Protein AF-A0A1V2QEW1-F1 (afdb_monomer_lite)

Secondary structure (DSSP, 8-state):
---------HHHHHHHHHHHHHHHHHHHHHHHTS-S--TT-STTHHHHHHHHHHHHHHHHHHHHHHHHHHHHHHHHHHHHHHHHHHHHHHHHHHHS--

pLDDT: mean 76.89, std 16.62, range [36.38, 94.75]

Radius of gyration: 23.14 Å; chains: 1; bounding box: 54×23×68 Å

Sequence (98 aa):
MTGNGFSVDPGSLGYWAERIRTARDDVDEALAAVPVTVDSGGPVDRKLERVLAGLVTEGGLVADHLHAVQANVDAAVRDYLDVDDHHARHLWTIGDDR

Structure (mmCIF, N/CA/C/O backbone):
data_AF-A0A1V2QEW1-F1
#
_entry.id   AF-A0A1V2QEW1-F1
#
loop_
_atom_site.group_PDB
_atom_site.id
_atom_site.type_symbol
_atom_site.label_atom_id
_atom_site.label_alt_id
_atom_site.label_comp_id
_atom_site.label_asym_id
_atom_site.label_entity_id
_atom_site.label_seq_id
_atom_site.pdbx_PDB_ins_code
_atom_site.Cartn_x
_atom_site.Cartn_y
_atom_site.Cartn_z
_atom_site.occupancy
_atom_site.B_iso_or_equiv
_atom_site.auth_seq_id
_atom_site.auth_comp_id
_atom_site.auth_asym_id
_atom_site.auth_atom_id
_atom_site.pdbx_PDB_model_num
ATOM 1 N N . MET A 1 1 ? 4.218 14.543 -35.110 1.00 36.38 1 MET A N 1
ATOM 2 C CA . MET A 1 1 ? 5.365 14.155 -34.263 1.00 36.38 1 MET A CA 1
ATOM 3 C C . MET A 1 1 ? 5.049 14.570 -32.840 1.00 36.38 1 MET A C 1
ATOM 5 O O . MET A 1 1 ? 5.161 15.744 -32.531 1.00 36.38 1 MET A O 1
ATOM 9 N N . THR A 1 2 ? 4.583 13.650 -32.002 1.00 41.19 2 THR A N 1
ATOM 10 C CA . THR A 1 2 ? 4.373 13.907 -30.568 1.00 41.19 2 THR A CA 1
ATOM 11 C C . THR A 1 2 ? 4.967 12.743 -29.793 1.00 41.19 2 THR A C 1
ATOM 13 O O . THR A 1 2 ? 4.255 11.891 -29.276 1.00 41.19 2 THR A O 1
ATOM 16 N N . GLY A 1 3 ? 6.294 12.672 -29.793 1.00 37.97 3 GLY A N 1
ATOM 17 C CA . GLY A 1 3 ? 7.032 11.928 -28.786 1.00 37.97 3 GLY A CA 1
ATOM 18 C C . GLY A 1 3 ? 7.541 12.948 -27.785 1.00 37.97 3 GLY A C 1
ATOM 19 O O . GLY A 1 3 ? 8.599 13.529 -28.003 1.00 37.97 3 GLY A O 1
ATOM 20 N N . ASN A 1 4 ? 6.777 13.211 -26.724 1.00 39.12 4 ASN A N 1
ATOM 21 C CA . ASN A 1 4 ? 7.372 13.780 -25.522 1.00 39.12 4 ASN A CA 1
ATOM 22 C C . ASN A 1 4 ? 8.307 12.692 -24.998 1.00 39.12 4 ASN A C 1
ATOM 24 O O . ASN A 1 4 ? 7.848 11.740 -24.373 1.00 39.12 4 ASN A O 1
ATOM 28 N N . GLY A 1 5 ? 9.586 12.783 -25.360 1.00 39.22 5 GLY A N 1
ATOM 29 C CA . GLY A 1 5 ? 10.632 11.899 -24.871 1.00 39.22 5 GLY A CA 1
ATOM 30 C C . GLY A 1 5 ? 10.771 12.095 -23.371 1.00 39.22 5 GLY A C 1
ATOM 31 O O . GLY A 1 5 ? 11.559 12.918 -22.916 1.00 39.22 5 GLY A O 1
ATOM 32 N N . PHE A 1 6 ? 9.960 11.374 -22.605 1.00 44.16 6 PHE A N 1
ATOM 33 C CA . PHE A 1 6 ? 10.160 11.203 -21.181 1.00 44.16 6 PHE A CA 1
ATOM 34 C C . PHE A 1 6 ? 11.372 10.272 -21.059 1.00 44.16 6 PHE A C 1
ATOM 36 O O . PHE A 1 6 ? 11.243 9.053 -21.106 1.00 44.16 6 PHE A O 1
ATOM 43 N N . SER A 1 7 ? 12.572 10.860 -21.061 1.00 51.59 7 SER A N 1
ATOM 44 C CA . SER A 1 7 ? 13.823 10.132 -20.850 1.00 5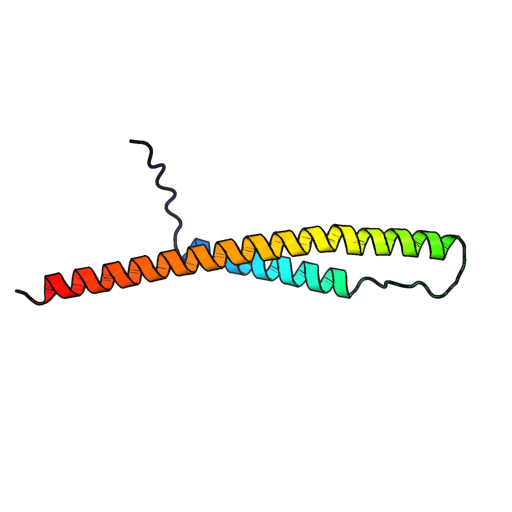1.59 7 SER A CA 1
ATOM 45 C C . SER A 1 7 ? 13.842 9.676 -19.400 1.00 51.59 7 SER A C 1
ATOM 47 O O . SER A 1 7 ? 14.273 10.422 -18.521 1.00 51.59 7 SER A O 1
ATOM 49 N N . VAL A 1 8 ? 13.309 8.487 -19.133 1.00 56.25 8 VAL A N 1
ATOM 50 C CA . VAL A 1 8 ? 13.435 7.880 -17.813 1.00 56.25 8 VAL A CA 1
ATOM 51 C C . VAL A 1 8 ? 14.829 7.295 -17.729 1.00 56.25 8 VAL A C 1
ATOM 53 O O . VAL A 1 8 ? 15.153 6.347 -18.435 1.00 56.25 8 VAL A O 1
ATOM 56 N N . ASP A 1 9 ? 15.676 7.914 -16.915 1.00 63.50 9 ASP A N 1
ATOM 57 C CA . ASP A 1 9 ? 16.997 7.373 -16.633 1.00 63.50 9 ASP A CA 1
ATOM 58 C C . ASP A 1 9 ? 16.835 6.027 -15.896 1.00 63.50 9 ASP A C 1
ATOM 60 O O . ASP A 1 9 ? 16.063 5.964 -14.931 1.00 63.50 9 ASP A O 1
ATOM 64 N N . PRO A 1 10 ? 17.512 4.943 -16.303 1.00 59.34 10 PRO A N 1
ATOM 65 C CA . PRO A 1 10 ? 17.364 3.636 -15.659 1.00 59.34 10 PRO A CA 1
ATOM 66 C C . PRO A 1 10 ? 17.737 3.640 -14.167 1.00 59.34 10 PRO A C 1
ATOM 68 O O . PRO A 1 10 ? 17.118 2.922 -13.378 1.00 59.34 10 PRO A O 1
ATOM 71 N N . GLY A 1 11 ? 18.662 4.509 -13.740 1.00 63.28 11 GLY A N 1
ATOM 72 C CA . GLY A 1 11 ? 18.947 4.736 -12.321 1.00 63.28 11 GLY A CA 1
ATOM 73 C C . GLY A 1 11 ? 17.758 5.350 -11.577 1.00 63.28 11 GLY A C 1
ATOM 74 O O . GLY A 1 11 ? 17.481 4.987 -10.433 1.00 63.28 11 GLY A O 1
ATOM 75 N N . SER A 1 12 ? 16.991 6.218 -12.242 1.00 73.50 12 SER A N 1
ATOM 76 C CA . SER A 1 12 ? 15.756 6.782 -11.688 1.00 73.50 12 SER A CA 1
ATOM 77 C C . SER A 1 12 ? 14.619 5.756 -11.589 1.00 73.50 12 SER A C 1
ATOM 79 O O . SER A 1 12 ? 13.910 5.755 -10.584 1.00 73.50 12 SER A O 1
ATOM 81 N N . LEU A 1 13 ? 14.474 4.837 -12.554 1.00 74.56 13 LEU A N 1
ATOM 82 C CA . LEU A 1 13 ? 13.482 3.751 -12.479 1.00 74.56 13 LEU A CA 1
ATOM 83 C C . LEU A 1 13 ? 13.771 2.797 -11.321 1.00 74.56 13 LEU A C 1
ATOM 85 O O . LEU A 1 13 ? 12.866 2.489 -10.549 1.00 74.56 13 LEU A O 1
ATOM 89 N N . GLY A 1 14 ? 15.030 2.377 -11.165 1.00 77.44 14 GLY A N 1
ATOM 90 C CA . GLY A 1 14 ? 15.447 1.534 -10.044 1.00 77.44 14 GLY A CA 1
ATOM 91 C C . GLY A 1 14 ? 15.212 2.210 -8.690 1.00 77.44 14 GLY A C 1
ATOM 92 O O . GLY A 1 14 ? 14.682 1.586 -7.772 1.00 77.44 14 GLY A O 1
ATOM 93 N N . TYR A 1 15 ? 15.527 3.505 -8.585 1.00 82.31 15 TYR A N 1
ATOM 94 C CA . TYR A 1 15 ? 15.262 4.303 -7.386 1.00 82.31 15 TYR A CA 1
ATOM 95 C C . TYR A 1 15 ? 13.767 4.373 -7.041 1.00 82.31 15 TYR A C 1
ATOM 97 O O . TYR A 1 15 ? 13.386 4.161 -5.890 1.00 82.31 15 TYR A O 1
ATOM 105 N N . TRP A 1 16 ? 12.907 4.659 -8.022 1.00 80.62 16 TRP A N 1
ATOM 106 C CA . TRP A 1 16 ? 11.463 4.727 -7.791 1.00 80.62 16 TRP A CA 1
ATOM 107 C C . TRP A 1 16 ? 10.862 3.358 -7.470 1.00 80.62 16 TRP A C 1
ATOM 109 O O . TRP A 1 16 ? 10.021 3.281 -6.578 1.00 80.62 16 TRP A O 1
ATOM 119 N N . ALA A 1 17 ? 11.328 2.290 -8.123 1.00 85.56 17 ALA A N 1
ATOM 120 C CA . ALA A 1 17 ? 10.916 0.924 -7.816 1.00 85.56 17 ALA A CA 1
ATOM 121 C C . ALA A 1 17 ? 11.238 0.555 -6.365 1.00 85.56 17 ALA A C 1
ATOM 123 O O . ALA A 1 17 ? 10.384 0.037 -5.656 1.00 85.56 17 ALA A O 1
ATOM 124 N N . GLU A 1 18 ? 12.444 0.877 -5.896 1.00 88.31 18 GLU A N 1
ATOM 125 C CA . GLU A 1 18 ? 12.826 0.607 -4.511 1.00 88.31 18 GLU A CA 1
ATOM 126 C C . GLU A 1 18 ? 11.987 1.411 -3.517 1.00 88.31 18 GLU A C 1
ATOM 128 O O . GLU A 1 18 ? 11.489 0.867 -2.537 1.00 88.31 18 GLU A O 1
ATOM 133 N N . ARG A 1 19 ? 11.734 2.691 -3.806 1.00 89.00 19 ARG A N 1
ATOM 134 C CA . ARG A 1 19 ? 10.875 3.517 -2.951 1.00 89.00 19 ARG A CA 1
ATOM 135 C C . ARG A 1 19 ? 9.448 2.996 -2.842 1.00 89.00 19 ARG A C 1
ATOM 137 O O . ARG A 1 19 ? 8.853 3.114 -1.774 1.00 89.00 19 ARG A O 1
ATOM 144 N N . ILE A 1 20 ? 8.893 2.474 -3.934 1.00 88.19 20 ILE A N 1
ATOM 145 C CA . ILE A 1 20 ? 7.544 1.902 -3.942 1.00 88.19 20 ILE A CA 1
ATOM 146 C C . ILE A 1 20 ? 7.524 0.595 -3.140 1.00 88.19 20 ILE A C 1
ATOM 148 O O . ILE A 1 20 ? 6.594 0.411 -2.356 1.00 88.19 20 ILE A O 1
ATOM 152 N N . ARG A 1 21 ? 8.565 -0.249 -3.234 1.00 88.75 21 ARG A N 1
ATOM 153 C CA . ARG A 1 21 ? 8.708 -1.438 -2.369 1.00 88.75 21 ARG A CA 1
ATOM 154 C C . ARG A 1 21 ? 8.755 -1.075 -0.896 1.00 88.75 21 ARG A C 1
ATOM 156 O O . ARG A 1 21 ? 7.964 -1.619 -0.140 1.00 88.75 21 ARG A O 1
ATOM 163 N N . THR A 1 22 ? 9.611 -0.131 -0.500 1.00 93.12 22 THR A N 1
ATOM 164 C CA . THR A 1 22 ? 9.696 0.292 0.906 1.00 93.12 22 THR A CA 1
ATOM 165 C C . THR A 1 22 ? 8.344 0.791 1.410 1.00 93.12 22 THR A C 1
ATOM 167 O O . THR A 1 22 ? 7.869 0.334 2.438 1.00 93.12 22 THR A O 1
ATOM 170 N N . ALA A 1 23 ? 7.674 1.667 0.653 1.00 88.56 23 ALA A N 1
ATOM 171 C CA . ALA A 1 23 ? 6.369 2.190 1.054 1.00 88.56 23 ALA A CA 1
ATOM 172 C C . ALA A 1 23 ? 5.293 1.095 1.170 1.00 88.56 23 ALA A C 1
ATOM 174 O O . ALA A 1 23 ? 4.427 1.172 2.036 1.00 88.56 23 ALA A O 1
ATOM 175 N N . ARG A 1 24 ? 5.332 0.087 0.294 1.00 92.00 24 ARG A N 1
ATOM 176 C CA . ARG A 1 24 ? 4.442 -1.076 0.348 1.00 92.00 24 ARG A CA 1
ATOM 177 C C . ARG A 1 24 ? 4.705 -1.921 1.590 1.00 92.00 24 ARG A C 1
ATOM 179 O O . ARG A 1 24 ? 3.759 -2.249 2.294 1.00 92.00 24 ARG A O 1
ATOM 186 N N . ASP A 1 25 ? 5.967 -2.237 1.857 1.00 92.88 25 ASP A N 1
ATOM 187 C CA . ASP A 1 25 ? 6.361 -3.055 3.003 1.00 92.88 25 ASP A CA 1
ATOM 188 C C . ASP A 1 25 ? 6.022 -2.345 4.327 1.00 92.88 25 ASP A C 1
ATOM 190 O O . ASP A 1 25 ? 5.472 -2.977 5.226 1.00 92.88 25 ASP A O 1
ATOM 194 N N . ASP A 1 26 ? 6.224 -1.024 4.408 1.00 93.50 26 ASP A N 1
ATOM 195 C CA . ASP A 1 26 ? 5.824 -0.205 5.562 1.00 93.50 26 ASP A CA 1
ATOM 196 C C . ASP A 1 26 ? 4.300 -0.244 5.798 1.00 93.50 26 ASP A C 1
ATOM 198 O O . ASP A 1 26 ? 3.837 -0.295 6.941 1.00 93.50 26 ASP A O 1
ATOM 202 N N . VAL A 1 27 ? 3.495 -0.213 4.727 1.00 92.19 27 VAL A N 1
ATOM 203 C CA . VAL A 1 27 ? 2.027 -0.313 4.818 1.00 92.19 27 VAL A CA 1
ATOM 204 C C . VAL A 1 27 ? 1.599 -1.716 5.245 1.00 92.19 27 VAL A C 1
ATOM 206 O O . VAL A 1 27 ? 0.754 -1.840 6.133 1.00 92.19 27 VAL A O 1
ATOM 209 N N . ASP A 1 28 ? 2.189 -2.761 4.665 1.00 92.12 28 ASP A N 1
ATOM 210 C CA . ASP A 1 28 ? 1.899 -4.152 5.026 1.00 92.12 28 ASP A CA 1
ATOM 211 C C . ASP A 1 28 ? 2.254 -4.421 6.503 1.00 92.12 28 ASP A C 1
ATOM 213 O O . ASP A 1 28 ? 1.459 -5.020 7.236 1.00 92.12 28 ASP A O 1
ATOM 217 N N . GLU A 1 29 ? 3.397 -3.913 6.980 1.00 94.75 29 GLU A N 1
ATOM 218 C CA . GLU A 1 29 ? 3.810 -3.999 8.386 1.00 94.75 29 GLU A CA 1
ATOM 219 C C . GLU A 1 29 ? 2.842 -3.246 9.309 1.00 94.75 29 GLU A C 1
ATOM 221 O O . GLU A 1 29 ? 2.383 -3.793 10.318 1.00 94.75 29 GLU A O 1
ATOM 226 N N . ALA A 1 30 ? 2.479 -2.009 8.954 1.00 91.44 30 ALA A N 1
ATOM 227 C CA . ALA A 1 30 ? 1.556 -1.204 9.745 1.00 91.44 30 ALA A CA 1
ATOM 228 C C . ALA A 1 30 ? 0.180 -1.872 9.879 1.00 91.44 30 ALA A C 1
ATOM 230 O O . ALA A 1 30 ? -0.402 -1.853 10.964 1.00 91.44 30 ALA A O 1
ATOM 231 N N . LEU A 1 31 ? -0.331 -2.487 8.806 1.00 91.19 31 LEU A N 1
ATOM 232 C CA . LEU A 1 31 ? -1.614 -3.194 8.822 1.00 91.19 31 LEU A CA 1
ATOM 233 C C . LEU A 1 31 ? -1.551 -4.491 9.627 1.00 91.19 31 LEU A C 1
ATOM 235 O O . LEU A 1 31 ? -2.487 -4.780 10.373 1.00 91.19 31 LEU A O 1
ATOM 239 N N . ALA A 1 32 ? -0.448 -5.238 9.537 1.00 91.00 32 ALA A N 1
ATOM 240 C CA . ALA A 1 32 ? -0.235 -6.445 10.334 1.00 91.00 32 ALA A CA 1
ATOM 241 C C . ALA A 1 32 ? -0.163 -6.155 11.844 1.00 91.00 32 ALA A C 1
ATOM 243 O O . ALA A 1 32 ? -0.527 -7.006 12.658 1.00 91.00 32 ALA A O 1
ATOM 244 N N . ALA A 1 33 ? 0.274 -4.951 12.226 1.00 92.31 33 ALA A N 1
ATOM 245 C CA . ALA A 1 33 ? 0.334 -4.511 13.615 1.00 92.31 33 ALA A CA 1
ATOM 246 C C . ALA A 1 33 ? -1.025 -4.059 14.190 1.00 92.31 33 ALA A C 1
ATOM 248 O O . ALA A 1 33 ? -1.131 -3.870 15.406 1.00 92.31 33 ALA A O 1
ATOM 249 N N . VAL A 1 34 ? -2.068 -3.876 13.365 1.00 89.50 34 VAL A N 1
ATOM 250 C CA . VAL A 1 34 ? -3.389 -3.443 13.847 1.00 89.50 34 VAL A CA 1
ATOM 251 C C . VAL A 1 34 ? -4.082 -4.590 14.596 1.00 89.50 34 VAL A C 1
ATOM 253 O O . VAL A 1 34 ? -4.371 -5.631 14.003 1.00 89.50 34 VAL A O 1
ATOM 256 N N . PRO A 1 35 ? -4.426 -4.422 15.887 1.00 83.25 35 PRO A N 1
ATOM 257 C CA . PRO A 1 35 ? -5.151 -5.448 16.621 1.00 83.25 35 PRO A CA 1
ATOM 258 C C . PRO A 1 35 ? -6.596 -5.545 16.113 1.00 83.25 35 PRO A C 1
ATOM 260 O O . PRO A 1 35 ? -7.340 -4.568 16.114 1.00 83.25 35 PRO A O 1
ATOM 263 N N . VAL A 1 36 ? -7.015 -6.741 15.700 1.00 71.38 36 VAL A N 1
ATOM 264 C CA . VAL A 1 36 ? -8.374 -7.001 15.179 1.00 71.38 36 VAL A CA 1
ATOM 265 C C . VAL A 1 36 ? -9.428 -7.201 16.278 1.00 71.38 36 VAL A C 1
ATOM 267 O O . VAL A 1 36 ? -10.621 -7.220 15.983 1.00 71.38 36 VAL A O 1
ATOM 270 N N . THR A 1 37 ? -9.014 -7.325 17.543 1.00 73.25 37 THR A N 1
ATOM 271 C CA . THR A 1 37 ? -9.893 -7.582 18.699 1.00 73.25 37 THR A CA 1
ATOM 272 C C . THR A 1 37 ? -9.462 -6.773 19.919 1.00 73.25 37 THR A C 1
ATOM 274 O O . THR A 1 37 ? -8.262 -6.610 20.148 1.00 73.25 37 THR A O 1
ATOM 277 N N . VAL A 1 38 ? -10.422 -6.306 20.727 1.00 76.19 38 VAL A N 1
ATOM 278 C CA . VAL A 1 38 ? -10.157 -5.518 21.944 1.00 76.19 38 VAL A CA 1
ATOM 279 C C . VAL A 1 38 ? -10.797 -6.206 23.157 1.00 76.19 38 VAL A C 1
ATOM 281 O O . VAL A 1 38 ? -11.983 -6.521 23.152 1.00 76.19 38 VAL A O 1
ATOM 284 N N . ASP A 1 39 ? -10.020 -6.442 24.214 1.00 72.12 39 ASP A N 1
ATOM 285 C CA . ASP A 1 39 ? -10.303 -7.497 25.205 1.00 72.12 39 ASP A CA 1
ATOM 286 C C . ASP A 1 39 ? -11.268 -7.123 26.357 1.00 72.12 39 ASP A C 1
ATOM 288 O O . ASP A 1 39 ? -11.213 -7.697 27.441 1.00 72.12 39 ASP A O 1
ATOM 292 N N . SER A 1 40 ? -12.165 -6.151 26.173 1.00 68.06 40 SER A N 1
ATOM 293 C CA . SER A 1 40 ? -12.973 -5.612 27.287 1.00 68.06 40 SER A CA 1
ATOM 294 C C . SER A 1 40 ? -14.495 -5.638 27.092 1.00 68.06 40 SER A C 1
ATOM 296 O O . SER A 1 40 ? -15.232 -5.345 28.037 1.00 68.06 40 SER A O 1
ATOM 298 N N . GLY A 1 41 ? -14.999 -6.069 25.922 1.00 72.75 41 GLY A N 1
ATOM 299 C CA . GLY A 1 41 ? -16.427 -6.344 25.651 1.00 72.75 41 GLY A CA 1
ATOM 300 C C . GLY A 1 41 ? -17.398 -5.163 25.844 1.00 72.75 41 GLY A C 1
ATOM 301 O O . GLY A 1 41 ? -18.612 -5.284 25.629 1.00 72.75 41 GLY A O 1
ATOM 302 N N . GLY A 1 42 ? -16.886 -4.000 26.240 1.00 85.50 42 GLY A N 1
ATOM 303 C CA . GLY A 1 42 ? -17.648 -2.807 26.530 1.00 85.50 42 GLY A CA 1
ATOM 304 C C . GLY A 1 42 ? -18.174 -2.140 25.258 1.00 85.50 42 GLY A C 1
ATOM 305 O O . GLY A 1 42 ? -17.754 -2.430 24.136 1.00 85.50 42 GLY A O 1
ATOM 306 N N . PRO A 1 43 ? -19.124 -1.202 25.390 1.00 83.88 43 PRO A N 1
ATOM 307 C CA . PRO A 1 43 ? -19.615 -0.425 24.252 1.00 83.88 43 PRO A CA 1
ATOM 308 C C . PRO A 1 43 ? -18.520 0.432 23.587 1.00 83.88 43 PRO A C 1
ATOM 310 O O . PRO A 1 43 ? -18.616 0.710 22.392 1.00 83.88 43 PRO A O 1
ATOM 313 N N . VAL A 1 44 ? -17.484 0.831 24.335 1.00 86.44 44 VAL A N 1
ATOM 314 C CA . VAL A 1 44 ? -16.306 1.539 23.803 1.00 86.44 44 VAL A CA 1
ATOM 315 C C . VAL A 1 44 ? -15.443 0.596 22.963 1.00 86.44 44 VAL A C 1
ATOM 317 O O . VAL A 1 44 ? -15.092 0.951 21.840 1.00 86.44 44 VAL A O 1
ATOM 320 N N . ASP A 1 45 ? -15.202 -0.623 23.441 1.00 85.69 45 ASP A N 1
ATOM 321 C CA . ASP A 1 45 ? -14.397 -1.630 22.738 1.00 85.69 45 ASP A CA 1
ATOM 322 C C . ASP A 1 45 ? -15.036 -2.023 21.410 1.00 85.69 45 ASP A C 1
ATOM 324 O O . ASP A 1 45 ? -14.390 -1.951 20.376 1.00 85.69 45 ASP A O 1
ATOM 328 N N . ARG A 1 46 ? -16.353 -2.261 21.387 1.00 85.31 46 ARG A N 1
ATOM 329 C CA . ARG A 1 46 ? -17.099 -2.534 20.142 1.00 85.31 46 ARG A CA 1
ATOM 330 C C . ARG A 1 46 ? -17.082 -1.379 19.138 1.00 85.31 46 ARG A C 1
ATOM 332 O O . ARG A 1 46 ? -17.345 -1.562 17.945 1.00 85.31 46 ARG A O 1
ATOM 339 N N . LYS A 1 47 ? -16.881 -0.142 19.600 1.00 87.56 47 LYS A N 1
ATOM 340 C CA . LYS A 1 47 ? -16.686 1.008 18.707 1.00 87.56 47 LYS A CA 1
ATOM 341 C C . LYS A 1 47 ? -15.257 1.017 18.172 1.00 87.56 47 LYS A C 1
ATOM 343 O O . LYS A 1 47 ? -15.087 1.226 16.976 1.00 87.56 47 LYS A O 1
ATOM 348 N N . LEU A 1 48 ? -14.273 0.769 19.034 1.00 88.50 48 LEU A N 1
ATOM 349 C CA . LEU A 1 48 ? -12.867 0.684 18.659 1.00 88.50 48 LEU A CA 1
ATOM 350 C C . LEU A 1 48 ? -12.617 -0.463 17.669 1.00 88.50 48 LEU A C 1
ATOM 352 O O . LEU A 1 48 ? -12.052 -0.210 16.616 1.00 88.50 48 LEU A O 1
ATOM 356 N N . GLU A 1 49 ? -13.141 -1.664 17.919 1.00 89.62 49 GLU A N 1
ATOM 357 C CA . GLU A 1 49 ? -13.073 -2.816 17.005 1.00 89.62 49 GLU A CA 1
ATOM 358 C C . GLU A 1 49 ? -13.576 -2.475 15.601 1.00 89.62 49 GLU A C 1
ATOM 360 O O . GLU A 1 49 ? -12.936 -2.811 14.612 1.00 89.62 49 GLU A O 1
ATOM 365 N N . ARG A 1 50 ? -14.693 -1.745 15.490 1.00 89.38 50 ARG A N 1
ATOM 366 C CA . ARG A 1 50 ? -15.215 -1.312 14.185 1.00 89.38 50 A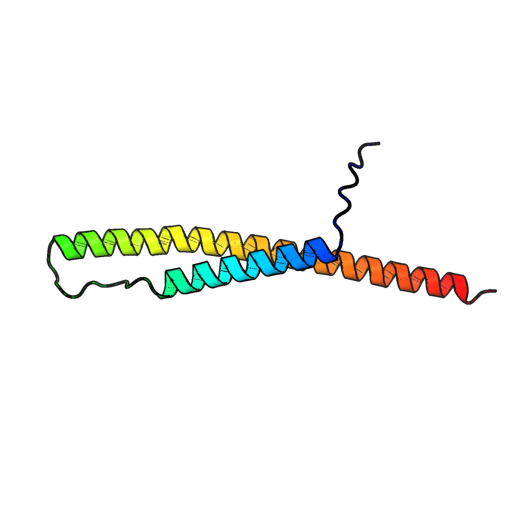RG A CA 1
ATOM 367 C C . ARG A 1 50 ? -14.308 -0.308 13.485 1.00 89.38 50 ARG A C 1
ATOM 369 O O . ARG A 1 50 ? -14.188 -0.365 12.267 1.00 89.38 50 ARG A O 1
ATOM 376 N N . VAL A 1 51 ? -13.694 0.607 14.233 1.00 90.75 51 VAL A N 1
ATOM 377 C CA . VAL A 1 51 ? -12.732 1.566 13.671 1.00 90.75 51 VAL A CA 1
ATOM 378 C C . VAL A 1 51 ? -11.478 0.838 13.190 1.00 90.75 51 VAL A C 1
ATOM 380 O O . VAL A 1 51 ? -11.030 1.094 12.079 1.00 90.75 51 VAL A O 1
ATOM 383 N N . LEU A 1 52 ? -10.951 -0.102 13.979 1.00 91.06 52 LEU A N 1
ATOM 384 C CA . LEU A 1 52 ? -9.776 -0.897 13.615 1.00 91.06 52 LEU A CA 1
ATOM 385 C C . LEU A 1 52 ? -10.065 -1.804 12.412 1.00 91.06 52 LEU A C 1
ATOM 387 O O . LEU A 1 52 ? -9.273 -1.844 11.478 1.00 91.06 52 LEU A O 1
ATOM 391 N N . ALA A 1 53 ? -11.236 -2.445 12.364 1.00 88.81 53 ALA A N 1
ATOM 392 C CA . ALA A 1 53 ? -11.669 -3.223 11.204 1.00 88.81 53 ALA A CA 1
ATOM 393 C C . ALA A 1 53 ? -11.815 -2.358 9.938 1.00 88.81 53 ALA A C 1
ATOM 395 O O . ALA A 1 53 ? -11.429 -2.784 8.848 1.00 88.81 53 ALA A O 1
ATOM 396 N N . GLY A 1 54 ? -12.338 -1.134 10.077 1.00 90.56 54 GLY A N 1
ATOM 397 C CA . GLY A 1 54 ? -12.396 -0.157 8.987 1.00 90.56 54 GLY A CA 1
ATOM 398 C C . GLY A 1 54 ? -11.004 0.233 8.490 1.00 90.56 54 GLY A C 1
ATOM 399 O O . GLY A 1 54 ? -10.757 0.183 7.290 1.00 90.56 54 GLY A O 1
ATOM 400 N N . LEU A 1 55 ? -10.075 0.515 9.409 1.00 90.38 55 LEU A N 1
ATOM 401 C CA . LEU A 1 55 ? -8.684 0.841 9.088 1.00 90.38 55 LEU A CA 1
ATOM 402 C C . LEU A 1 55 ? -7.980 -0.300 8.342 1.00 90.38 55 LEU A C 1
ATOM 404 O O . LEU A 1 55 ? -7.326 -0.045 7.337 1.00 90.38 55 LEU A O 1
ATOM 408 N N . VAL A 1 56 ? -8.139 -1.547 8.796 1.00 91.56 56 VAL A N 1
ATOM 409 C CA . VAL A 1 56 ? -7.574 -2.725 8.114 1.00 91.56 56 VAL A CA 1
ATOM 410 C C . VAL A 1 56 ? -8.163 -2.880 6.712 1.00 91.56 56 VAL A C 1
ATOM 412 O O . VAL A 1 56 ? -7.436 -3.174 5.769 1.00 91.56 56 VAL A O 1
ATOM 415 N N . THR A 1 57 ? -9.467 -2.641 6.552 1.00 91.69 57 THR A N 1
ATOM 416 C CA . THR A 1 57 ? -10.140 -2.752 5.249 1.00 91.69 57 THR A CA 1
ATOM 417 C C . THR A 1 57 ? -9.663 -1.674 4.274 1.00 91.69 57 THR A C 1
ATOM 419 O O . THR A 1 57 ? -9.263 -1.987 3.157 1.00 91.69 57 THR A O 1
ATOM 422 N N . GLU A 1 58 ? -9.690 -0.404 4.683 1.00 92.44 58 GLU A N 1
ATOM 423 C CA . GLU A 1 58 ? -9.273 0.719 3.835 1.00 92.44 58 GLU A CA 1
ATOM 424 C C . GLU A 1 58 ? -7.770 0.684 3.551 1.00 92.44 58 GLU A C 1
ATOM 426 O O . GLU A 1 58 ? -7.345 0.900 2.417 1.00 92.44 58 GLU A O 1
ATOM 431 N N . GLY A 1 59 ? -6.962 0.357 4.559 1.00 89.88 59 GLY A N 1
ATOM 432 C CA . GLY A 1 59 ? -5.525 0.189 4.400 1.00 89.88 59 GLY A CA 1
ATOM 433 C C . GLY A 1 59 ? -5.166 -0.977 3.480 1.00 89.88 59 GLY A C 1
ATOM 434 O O . GLY A 1 59 ? -4.269 -0.830 2.655 1.00 89.88 59 GLY A O 1
ATOM 435 N N . GLY A 1 60 ? -5.911 -2.086 3.534 1.00 91.88 60 GLY A N 1
ATOM 436 C CA . GLY A 1 60 ? -5.748 -3.203 2.600 1.00 91.88 60 GLY A CA 1
ATOM 437 C C . GLY A 1 60 ? -5.933 -2.789 1.136 1.00 91.88 60 GLY A C 1
ATOM 438 O O . GLY A 1 60 ? -5.143 -3.182 0.286 1.00 91.88 60 GLY A O 1
ATOM 439 N N . LEU A 1 61 ? -6.895 -1.906 0.840 1.00 92.88 61 LEU A N 1
ATOM 440 C CA . LEU A 1 61 ? -7.069 -1.361 -0.516 1.00 92.88 61 LEU A CA 1
ATOM 441 C C . LEU A 1 61 ? -5.862 -0.521 -0.966 1.00 92.88 61 LEU A C 1
ATOM 443 O O . LEU A 1 61 ? -5.480 -0.550 -2.137 1.00 92.88 61 LEU A O 1
ATOM 447 N N . VAL A 1 62 ? -5.252 0.234 -0.047 1.00 90.62 62 VAL A N 1
ATOM 448 C CA . VAL A 1 62 ? -4.024 0.994 -0.330 1.00 90.62 62 VAL A CA 1
ATOM 449 C C . VAL A 1 62 ? -2.857 0.046 -0.603 1.00 90.62 62 VAL A C 1
ATOM 451 O O . VAL A 1 62 ? -2.127 0.262 -1.572 1.00 90.62 62 VAL A O 1
ATOM 454 N N . ALA A 1 63 ? -2.710 -1.012 0.198 1.00 91.25 63 ALA A N 1
ATOM 455 C CA . ALA A 1 63 ? -1.702 -2.043 -0.016 1.00 91.25 63 ALA A CA 1
ATOM 456 C C . ALA A 1 63 ? -1.860 -2.685 -1.404 1.00 91.25 63 ALA A C 1
ATOM 458 O O . ALA A 1 63 ? -0.911 -2.680 -2.188 1.00 91.25 63 ALA A O 1
ATOM 459 N N . ASP A 1 64 ? -3.067 -3.126 -1.768 1.00 92.31 64 ASP A N 1
ATOM 460 C CA . ASP A 1 64 ? -3.359 -3.724 -3.079 1.00 92.31 64 ASP A CA 1
ATOM 461 C C . ASP A 1 64 ? -2.973 -2.796 -4.243 1.00 92.31 64 ASP A C 1
ATOM 463 O O . ASP A 1 64 ? -2.384 -3.229 -5.240 1.00 92.31 64 ASP A O 1
ATOM 467 N N . HIS A 1 65 ? -3.252 -1.495 -4.117 1.00 91.25 65 HIS A N 1
ATOM 468 C CA . HIS A 1 65 ? -2.836 -0.509 -5.111 1.00 91.25 65 HIS A CA 1
ATOM 469 C C . HIS A 1 65 ? -1.312 -0.358 -5.194 1.00 91.25 65 HIS A C 1
ATOM 471 O O . HIS A 1 65 ? -0.779 -0.286 -6.304 1.00 91.25 65 HIS A O 1
ATOM 477 N N . LEU A 1 66 ? -0.600 -0.347 -4.064 1.00 90.25 66 LEU A N 1
ATOM 478 C CA . LEU A 1 66 ? 0.865 -0.302 -4.046 1.00 90.25 66 LEU A CA 1
ATOM 479 C C . LEU A 1 66 ? 1.479 -1.565 -4.669 1.00 90.25 66 LEU A C 1
ATOM 481 O O . LEU A 1 66 ? 2.414 -1.450 -5.462 1.00 90.25 66 LEU A O 1
ATOM 485 N N . HIS A 1 67 ? 0.912 -2.747 -4.408 1.00 91.62 67 HIS A N 1
ATOM 486 C CA . HIS A 1 67 ? 1.310 -4.004 -5.059 1.00 91.62 67 HIS A CA 1
ATOM 487 C C . HIS A 1 67 ? 1.111 -3.944 -6.582 1.00 91.62 67 HIS A C 1
ATOM 489 O O . HIS A 1 67 ? 2.011 -4.314 -7.337 1.00 91.62 67 HIS A O 1
ATOM 495 N N . ALA A 1 68 ? -0.026 -3.424 -7.055 1.00 93.00 68 ALA A N 1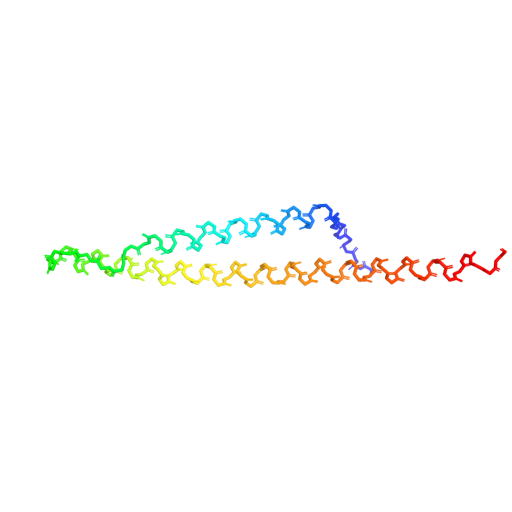
ATOM 496 C CA . ALA A 1 68 ? -0.291 -3.277 -8.488 1.00 93.00 68 ALA A CA 1
ATOM 497 C C . ALA A 1 68 ? 0.668 -2.284 -9.170 1.00 93.00 68 ALA A C 1
ATOM 499 O O . ALA A 1 68 ? 1.158 -2.540 -10.273 1.00 93.00 68 ALA A O 1
ATOM 500 N N . VAL A 1 69 ? 0.963 -1.156 -8.517 1.00 87.44 69 VAL A N 1
ATOM 501 C CA . VAL A 1 69 ? 1.946 -0.185 -9.018 1.00 87.44 69 VAL A CA 1
ATOM 502 C C . VAL A 1 69 ? 3.335 -0.818 -9.082 1.00 87.44 69 VAL A C 1
ATOM 504 O O . VAL A 1 69 ? 3.997 -0.700 -10.112 1.00 87.44 69 VAL A O 1
ATOM 507 N N . GLN A 1 70 ? 3.750 -1.537 -8.037 1.00 89.50 70 GLN A N 1
ATOM 508 C CA . GLN A 1 70 ? 5.034 -2.234 -8.006 1.00 89.50 70 GLN A CA 1
ATOM 509 C C . GLN A 1 70 ? 5.164 -3.235 -9.160 1.00 89.50 70 GLN A C 1
ATOM 511 O O . GLN A 1 70 ? 6.173 -3.228 -9.862 1.00 89.50 70 GLN A O 1
ATOM 516 N N . ALA A 1 71 ? 4.125 -4.036 -9.415 1.00 89.31 71 ALA A N 1
ATOM 517 C CA . ALA A 1 71 ? 4.119 -5.000 -10.514 1.00 89.31 71 ALA A CA 1
ATOM 518 C C . ALA A 1 71 ? 4.293 -4.328 -11.888 1.00 89.31 71 ALA A C 1
ATOM 520 O O . ALA A 1 71 ? 5.055 -4.815 -12.723 1.00 89.31 71 ALA A O 1
ATOM 521 N N . ASN A 1 72 ? 3.634 -3.186 -12.110 1.00 86.88 72 ASN A N 1
ATOM 522 C CA . ASN A 1 72 ? 3.781 -2.415 -13.346 1.00 86.88 72 ASN A CA 1
ATOM 523 C C . ASN A 1 72 ? 5.182 -1.807 -13.488 1.00 86.88 72 ASN A C 1
ATOM 525 O O . ASN A 1 72 ? 5.731 -1.786 -14.588 1.00 86.88 72 ASN A O 1
ATOM 529 N N . VAL A 1 73 ? 5.772 -1.323 -12.391 1.00 85.69 73 VAL A N 1
ATOM 530 C CA . VAL A 1 73 ? 7.136 -0.777 -12.397 1.00 85.69 73 VAL A CA 1
ATOM 531 C C . VAL A 1 73 ? 8.163 -1.875 -12.671 1.00 85.69 73 VAL A C 1
ATOM 533 O O . VAL A 1 73 ? 9.033 -1.683 -13.515 1.00 85.69 73 VAL A O 1
ATOM 536 N N . ASP A 1 74 ? 8.043 -3.040 -12.033 1.00 84.38 74 ASP A N 1
ATOM 537 C CA . ASP A 1 74 ? 8.948 -4.170 -12.275 1.00 84.38 74 ASP A CA 1
ATOM 538 C C . ASP A 1 74 ? 8.828 -4.698 -13.717 1.00 84.38 74 ASP A C 1
ATOM 540 O O . ASP A 1 74 ? 9.838 -5.059 -14.326 1.00 84.38 74 ASP A O 1
ATOM 544 N N . ALA A 1 75 ? 7.619 -4.699 -14.294 1.00 85.94 75 ALA A N 1
ATOM 545 C CA . ALA A 1 75 ? 7.413 -5.022 -15.706 1.00 85.94 75 ALA A CA 1
ATOM 546 C C . ALA A 1 75 ? 8.094 -3.998 -16.629 1.00 85.94 75 ALA A C 1
ATOM 548 O O . ALA A 1 75 ? 8.841 -4.388 -17.520 1.00 85.94 75 ALA A O 1
ATOM 549 N N . ALA A 1 76 ? 7.920 -2.699 -16.368 1.00 82.19 76 ALA A N 1
ATOM 550 C CA . ALA A 1 76 ? 8.554 -1.643 -17.155 1.00 82.19 76 ALA A CA 1
ATOM 551 C C . ALA A 1 76 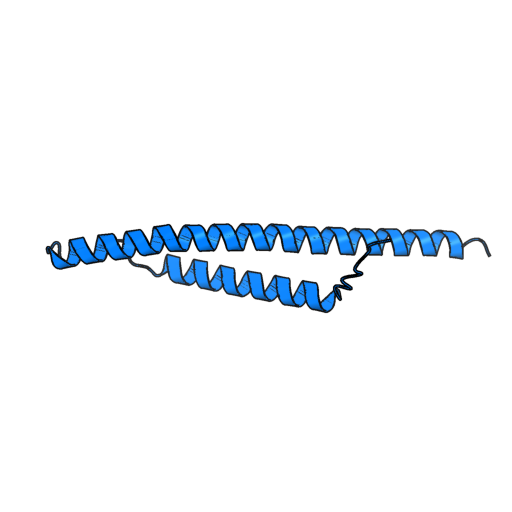? 10.091 -1.690 -17.085 1.00 82.19 76 ALA A C 1
ATOM 553 O O . ALA A 1 76 ? 10.762 -1.477 -18.094 1.00 82.19 76 ALA A O 1
ATOM 554 N N . VAL A 1 77 ? 10.658 -1.993 -15.910 1.00 78.38 77 VAL A N 1
ATOM 555 C CA . VAL A 1 77 ? 12.109 -2.182 -15.745 1.00 78.38 77 VAL A CA 1
ATOM 556 C C . VAL A 1 77 ? 12.593 -3.386 -16.552 1.00 78.38 77 VAL A C 1
ATOM 558 O O . VAL A 1 77 ? 13.618 -3.286 -17.223 1.00 78.38 77 VAL A O 1
ATOM 561 N N . ARG A 1 78 ? 11.864 -4.508 -16.525 1.00 81.62 78 ARG A N 1
ATOM 562 C CA . ARG A 1 78 ? 12.215 -5.698 -17.313 1.00 81.62 78 ARG A CA 1
ATOM 563 C C . ARG A 1 78 ? 12.173 -5.416 -18.813 1.00 81.62 78 ARG A C 1
ATOM 565 O O . ARG A 1 78 ? 13.154 -5.698 -19.489 1.00 81.62 78 ARG A O 1
ATOM 572 N N . ASP A 1 79 ? 11.090 -4.817 -19.302 1.00 80.62 79 ASP A N 1
ATOM 573 C CA . ASP A 1 79 ? 10.929 -4.486 -20.721 1.00 80.62 79 ASP A CA 1
ATOM 574 C C . ASP A 1 79 ? 12.053 -3.559 -21.210 1.00 80.62 79 ASP A C 1
ATOM 576 O O . ASP A 1 79 ? 12.578 -3.738 -22.307 1.00 80.62 79 ASP A O 1
ATOM 580 N N . TYR A 1 80 ? 12.463 -2.588 -20.387 1.00 70.50 80 TYR A N 1
ATOM 581 C CA . TYR A 1 80 ? 13.579 -1.699 -20.708 1.00 70.50 80 TYR A CA 1
ATOM 582 C C . TYR A 1 80 ? 14.915 -2.451 -20.811 1.00 70.50 80 TYR A C 1
ATOM 584 O O . TYR A 1 80 ? 15.643 -2.276 -21.788 1.00 70.50 80 TYR A O 1
ATOM 592 N N . LEU A 1 81 ? 15.222 -3.315 -19.837 1.00 71.12 81 LEU A N 1
ATOM 593 C CA . LEU A 1 81 ? 16.450 -4.115 -19.848 1.00 71.12 81 LEU A CA 1
ATOM 594 C C . LEU A 1 81 ? 16.483 -5.103 -21.023 1.00 71.12 81 LEU A C 1
ATOM 596 O O . LEU A 1 81 ? 17.530 -5.260 -21.645 1.00 71.12 81 LEU A O 1
ATOM 600 N N . ASP A 1 82 ? 15.349 -5.713 -21.376 1.00 75.25 82 ASP A N 1
ATOM 601 C CA . ASP A 1 82 ? 15.241 -6.609 -22.534 1.00 75.25 82 ASP A CA 1
ATOM 602 C C . ASP A 1 82 ? 15.472 -5.863 -23.863 1.00 75.25 82 ASP A C 1
ATOM 604 O O . ASP A 1 82 ? 16.101 -6.398 -24.785 1.00 75.25 82 ASP A O 1
ATOM 608 N N . VAL A 1 83 ? 15.001 -4.612 -23.972 1.00 65.38 83 VAL A N 1
ATOM 609 C CA . VAL A 1 83 ? 15.263 -3.747 -25.135 1.00 65.38 83 VAL A CA 1
ATOM 610 C C . VAL A 1 83 ? 16.748 -3.406 -25.245 1.00 65.38 83 VAL A C 1
ATOM 612 O O . VAL A 1 83 ? 17.295 -3.505 -26.345 1.00 65.38 83 VAL A O 1
ATOM 615 N N . ASP A 1 84 ? 17.408 -3.051 -24.142 1.00 61.19 84 ASP A N 1
ATOM 616 C CA . ASP A 1 84 ? 18.848 -2.762 -24.128 1.00 61.19 84 ASP A CA 1
ATOM 617 C C . ASP A 1 84 ? 19.677 -4.001 -24.500 1.00 61.19 84 ASP A C 1
ATOM 619 O O . ASP A 1 84 ? 20.605 -3.905 -25.306 1.00 61.19 84 ASP A O 1
ATOM 623 N N . ASP A 1 85 ? 19.294 -5.183 -24.015 1.00 61.28 85 ASP A N 1
ATOM 624 C CA . ASP A 1 85 ? 19.939 -6.454 -24.358 1.00 61.28 85 ASP A CA 1
ATOM 625 C C . ASP A 1 85 ? 19.785 -6.793 -25.850 1.00 61.28 85 ASP A C 1
ATOM 627 O O . ASP A 1 85 ? 20.734 -7.224 -26.515 1.00 61.28 85 ASP A O 1
ATOM 631 N N . HIS A 1 86 ? 18.597 -6.563 -26.416 1.00 60.69 86 HIS A N 1
ATOM 632 C CA . HIS A 1 86 ? 18.355 -6.727 -27.848 1.00 60.69 86 HIS A CA 1
ATOM 633 C C . HIS A 1 86 ? 19.146 -5.702 -28.679 1.00 60.69 86 HIS A C 1
ATOM 635 O O . HIS A 1 86 ? 19.700 -6.047 -29.728 1.00 60.69 86 HIS A O 1
ATOM 641 N N . HIS A 1 87 ? 19.255 -4.457 -28.207 1.00 56.88 87 HIS A N 1
ATOM 642 C CA . HIS A 1 87 ? 20.038 -3.407 -28.860 1.00 56.88 87 HIS A CA 1
ATOM 643 C C . HIS A 1 87 ? 21.541 -3.728 -28.839 1.00 56.88 87 HIS A C 1
ATOM 645 O O . HIS A 1 87 ? 22.214 -3.614 -29.867 1.00 56.88 87 HIS A O 1
ATOM 651 N N . ALA A 1 88 ? 22.062 -4.204 -27.705 1.00 57.31 88 ALA A N 1
ATOM 652 C CA . ALA A 1 88 ? 23.456 -4.605 -27.547 1.00 57.31 88 ALA A CA 1
ATOM 653 C C . ALA A 1 88 ? 23.829 -5.776 -28.476 1.00 57.31 88 ALA A C 1
ATOM 655 O O . ALA A 1 88 ? 24.876 -5.745 -29.126 1.00 57.31 88 ALA A O 1
ATOM 656 N N . ARG A 1 89 ? 22.946 -6.777 -28.617 1.00 58.06 89 ARG A N 1
ATOM 657 C CA . ARG A 1 89 ? 23.152 -7.911 -29.540 1.00 58.06 89 ARG A CA 1
ATOM 658 C C . ARG A 1 89 ? 23.113 -7.483 -31.013 1.00 58.06 89 ARG A C 1
ATOM 660 O O . ARG A 1 89 ? 23.928 -7.952 -31.809 1.00 58.06 89 ARG A O 1
ATOM 667 N N . HIS A 1 90 ? 22.219 -6.564 -31.384 1.00 56.25 90 HIS A N 1
ATOM 668 C CA . HIS A 1 90 ? 22.131 -6.054 -32.758 1.00 56.25 90 HIS A CA 1
ATOM 669 C C . HIS A 1 90 ? 23.396 -5.277 -33.166 1.00 56.25 90 HIS A C 1
ATOM 671 O O . HIS A 1 90 ? 23.895 -5.449 -34.276 1.00 56.25 90 HIS A O 1
ATOM 677 N N . LEU A 1 91 ? 23.965 -4.477 -32.257 1.00 53.75 91 LEU A N 1
ATOM 678 C CA . LEU A 1 91 ? 25.210 -3.742 -32.510 1.00 53.75 91 LEU A CA 1
ATOM 679 C C . LEU A 1 91 ? 26.435 -4.662 -32.626 1.00 53.75 91 LEU A C 1
ATOM 681 O O . LEU A 1 91 ? 27.303 -4.402 -33.457 1.00 53.75 91 LEU A O 1
ATO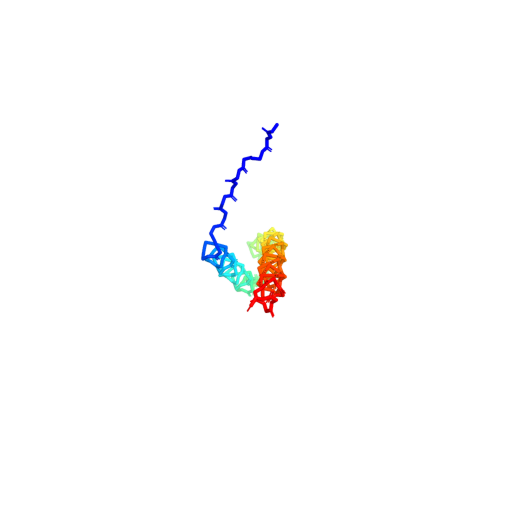M 685 N N . TRP A 1 92 ? 26.489 -5.759 -31.862 1.00 53.94 92 TRP A N 1
ATOM 686 C CA . TRP A 1 92 ? 27.570 -6.748 -31.975 1.00 53.94 92 TRP A CA 1
ATOM 687 C C . TRP A 1 92 ? 27.564 -7.470 -33.332 1.00 53.94 92 TRP A C 1
ATOM 689 O O . TRP A 1 92 ? 28.619 -7.690 -33.915 1.00 53.94 92 TRP A O 1
ATOM 699 N N . THR A 1 93 ? 26.383 -7.734 -33.899 1.00 52.81 93 THR A N 1
ATOM 700 C CA . THR A 1 93 ? 26.259 -8.445 -35.188 1.00 52.81 93 THR A CA 1
ATOM 701 C C . THR A 1 93 ? 26.681 -7.575 -36.384 1.00 52.81 93 THR A C 1
ATOM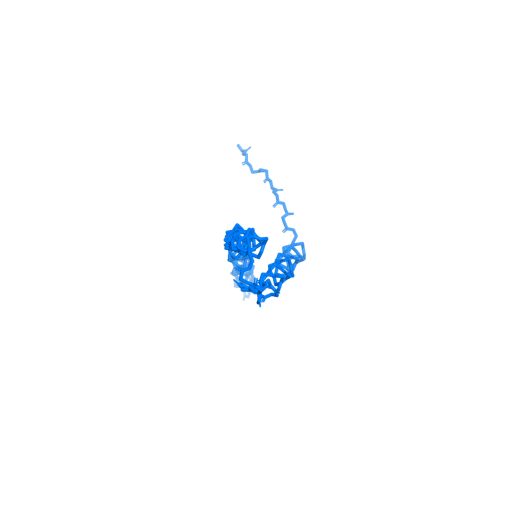 703 O O . THR A 1 93 ? 27.141 -8.091 -37.393 1.00 52.81 93 THR A O 1
ATOM 706 N N . ILE A 1 94 ? 26.558 -6.245 -36.276 1.00 56.56 94 ILE A N 1
ATOM 707 C CA . ILE A 1 94 ? 27.019 -5.291 -37.305 1.00 56.56 94 ILE A CA 1
ATOM 708 C C . ILE A 1 94 ? 28.535 -5.031 -37.189 1.00 56.56 94 ILE A C 1
ATOM 710 O O . ILE A 1 94 ? 29.176 -4.636 -38.163 1.00 56.56 94 ILE A O 1
ATOM 714 N N . GLY A 1 95 ? 29.111 -5.232 -36.000 1.00 47.69 95 GLY A N 1
ATOM 715 C CA . GLY A 1 95 ? 30.526 -4.985 -35.716 1.00 47.69 95 GLY A CA 1
ATOM 716 C C . GLY A 1 95 ? 31.488 -6.103 -36.130 1.00 47.69 95 GLY A C 1
ATOM 717 O O . GLY A 1 95 ? 32.676 -5.824 -36.238 1.00 47.69 95 GLY A O 1
ATOM 718 N N . ASP A 1 96 ? 30.997 -7.321 -36.377 1.00 50.38 96 ASP A N 1
ATOM 719 C CA . ASP A 1 96 ? 31.823 -8.512 -36.670 1.00 50.38 96 ASP A CA 1
ATOM 720 C C . ASP A 1 96 ? 32.037 -8.760 -38.184 1.00 50.38 96 ASP A C 1
ATOM 722 O O . ASP A 1 96 ? 32.687 -9.722 -38.581 1.00 50.38 96 ASP A O 1
ATOM 726 N N . ASP A 1 97 ? 31.511 -7.873 -39.040 1.00 52.53 97 ASP A N 1
ATOM 727 C CA . ASP A 1 97 ? 31.558 -7.970 -40.512 1.00 52.53 97 ASP A CA 1
ATOM 728 C C . ASP A 1 97 ? 32.503 -6.918 -41.153 1.00 52.53 97 ASP A C 1
ATOM 730 O O . ASP A 1 97 ? 32.301 -6.476 -42.291 1.00 52.53 97 ASP A O 1
ATOM 734 N N . ARG A 1 98 ? 33.538 -6.464 -40.423 1.00 46.09 98 ARG A N 1
ATOM 735 C CA . ARG A 1 98 ? 34.586 -5.551 -40.930 1.00 46.09 98 ARG A CA 1
ATOM 736 C C . ARG A 1 98 ? 36.006 -5.981 -40.596 1.00 46.09 98 ARG A C 1
ATOM 738 O O . ARG A 1 98 ? 36.272 -6.287 -39.417 1.00 46.09 98 ARG A O 1
#

Foldseek 3Di:
DDDPPPPCDLVNLVVVLVVLVVVLVVLVVVLVPQDLADDDPDPVRVVVNVVSVVCSVVSVVVSVVSVVVSVVSVVVSVVVVVVVVVVVVVVVVVVVPD